Protein AF-A0A8J6S4F3-F1 (afdb_monomer_lite)

pLDDT: mean 73.99, std 19.09, range [35.59, 96.31]

Radius of gyration: 16.94 Å; chains: 1; bounding box: 36×39×48 Å

Sequence (132 aa):
MPSSDEVALMNPAMIDPLALPSLPLLEHRHLPKYPAIYFALKGNKVLSLLCHFREIRRVYVVSAHEKSRFHPSLTEKRYIGRANNLYRRWLAHHRWNQFQSLIITENIQIAWLECDDTNLLPEIEKALIKYF

Structure (mmCIF, N/CA/C/O backbone):
data_AF-A0A8J6S4F3-F1
#
_entry.id   AF-A0A8J6S4F3-F1
#
loop_
_atom_site.group_PDB
_atom_site.id
_atom_site.type_symbol
_atom_site.label_atom_id
_atom_site.label_alt_id
_atom_site.label_comp_id
_atom_site.label_asym_id
_atom_site.label_entity_id
_atom_site.label_seq_id
_atom_site.pdbx_PDB_ins_code
_atom_site.Cartn_x
_atom_site.Cartn_y
_atom_site.Cartn_z
_atom_site.occupancy
_atom_site.B_iso_or_equiv
_atom_site.auth_seq_id
_atom_site.auth_comp_id
_atom_site.auth_asym_id
_atom_site.auth_atom_id
_atom_site.pdbx_PDB_model_num
ATOM 1 N N . MET A 1 1 ? 7.188 2.290 -27.074 1.00 44.34 1 MET A N 1
ATOM 2 C CA . MET A 1 1 ? 5.902 2.720 -26.495 1.00 44.34 1 MET A CA 1
ATOM 3 C C . MET A 1 1 ? 4.997 1.511 -26.601 1.00 44.34 1 MET A C 1
ATOM 5 O O . MET A 1 1 ? 4.682 1.170 -27.736 1.00 44.34 1 MET A O 1
ATOM 9 N N . PRO A 1 2 ? 4.710 0.793 -25.503 1.00 44.88 2 PRO A N 1
ATOM 10 C CA . PRO A 1 2 ? 3.700 -0.261 -25.549 1.00 44.88 2 PRO A CA 1
ATOM 11 C C . PRO A 1 2 ? 2.381 0.360 -26.023 1.00 44.88 2 PRO A C 1
ATOM 13 O O . PRO A 1 2 ? 2.080 1.514 -25.701 1.00 44.88 2 PRO A O 1
ATOM 16 N N . SER A 1 3 ? 1.663 -0.350 -26.889 1.00 51.97 3 SER A N 1
ATOM 17 C CA . SER A 1 3 ? 0.396 0.141 -27.435 1.00 51.97 3 SER A CA 1
ATOM 18 C C . SER A 1 3 ? -0.641 0.242 -26.312 1.00 51.97 3 SER A C 1
ATOM 20 O O . SER A 1 3 ? -0.615 -0.554 -25.374 1.00 51.97 3 SER A O 1
ATOM 22 N N . SER A 1 4 ? -1.573 1.195 -26.399 1.00 55.88 4 SER A N 1
ATOM 23 C CA . SER A 1 4 ? -2.661 1.347 -25.417 1.00 55.88 4 SER A CA 1
ATOM 24 C C . SER A 1 4 ? -3.513 0.077 -25.241 1.00 55.88 4 SER A C 1
ATOM 26 O O . SER A 1 4 ? -4.216 -0.044 -24.240 1.00 55.88 4 SER A O 1
ATOM 28 N N . ASP A 1 5 ? -3.403 -0.879 -26.167 1.00 55.44 5 ASP A N 1
ATOM 29 C CA . ASP A 1 5 ? -4.084 -2.171 -26.141 1.00 55.44 5 ASP A CA 1
ATOM 30 C C . ASP A 1 5 ? -3.359 -3.233 -25.283 1.00 55.44 5 ASP A C 1
ATOM 32 O O . ASP A 1 5 ? -4.015 -4.121 -24.743 1.00 55.44 5 ASP A O 1
ATOM 36 N N . GLU A 1 6 ? -2.039 -3.141 -25.062 1.00 53.12 6 GLU A N 1
ATOM 37 C CA . GLU A 1 6 ? -1.318 -4.074 -24.165 1.00 53.12 6 GLU A CA 1
ATOM 38 C C . GLU A 1 6 ? -1.600 -3.781 -22.685 1.00 53.12 6 GLU A C 1
ATOM 40 O O . GLU A 1 6 ? -1.700 -4.688 -21.861 1.00 53.12 6 GLU A O 1
ATOM 45 N N . VAL A 1 7 ? -1.818 -2.512 -22.348 1.00 51.38 7 VAL A N 1
ATOM 46 C CA . VAL A 1 7 ? -2.199 -2.073 -20.996 1.00 51.38 7 VAL A CA 1
ATOM 47 C C . VAL A 1 7 ? -3.650 -2.460 -20.675 1.00 51.38 7 VAL A C 1
ATOM 49 O O . VAL A 1 7 ? -4.015 -2.635 -19.511 1.00 51.38 7 VAL A O 1
ATOM 52 N N . ALA A 1 8 ? -4.478 -2.663 -21.707 1.00 51.25 8 ALA A N 1
ATOM 53 C CA . ALA A 1 8 ? -5.859 -3.126 -21.584 1.00 51.25 8 ALA A CA 1
ATOM 54 C C . ALA A 1 8 ? -5.981 -4.598 -21.137 1.00 51.25 8 ALA A C 1
ATOM 56 O O . ALA A 1 8 ? -7.085 -5.053 -20.834 1.00 51.25 8 ALA A O 1
ATOM 57 N N . LEU A 1 9 ? -4.870 -5.340 -21.049 1.00 54.84 9 LEU A N 1
ATOM 58 C CA . LEU A 1 9 ? -4.867 -6.730 -20.585 1.00 54.84 9 LEU A CA 1
ATOM 59 C C . LEU A 1 9 ? -4.993 -6.866 -19.062 1.00 54.84 9 LEU A C 1
ATOM 61 O O . LEU A 1 9 ? -5.364 -7.937 -18.578 1.00 54.84 9 LEU A O 1
ATOM 65 N N . MET A 1 10 ? -4.738 -5.806 -18.287 1.00 66.06 10 MET A N 1
ATOM 66 C CA . MET A 1 10 ? -4.958 -5.865 -16.844 1.00 66.06 10 MET A CA 1
ATOM 67 C C . MET A 1 10 ? -6.415 -5.526 -16.528 1.00 66.06 10 MET A C 1
ATOM 69 O O . MET A 1 10 ? -6.775 -4.364 -16.364 1.00 66.06 10 MET A O 1
ATOM 73 N N . ASN A 1 11 ? -7.264 -6.552 -16.452 1.00 79.25 11 ASN A N 1
ATOM 74 C CA . ASN A 1 11 ? -8.655 -6.410 -16.032 1.00 79.25 11 ASN A CA 1
ATOM 75 C C . ASN A 1 11 ? -8.724 -6.190 -14.504 1.00 79.25 11 ASN A C 1
ATOM 77 O O . ASN A 1 11 ? -8.518 -7.151 -13.755 1.00 79.25 11 ASN A O 1
ATOM 81 N N . PRO A 1 12 ? -9.059 -4.979 -14.007 1.00 81.12 12 PRO A N 1
ATOM 82 C CA . PRO A 1 12 ? -9.099 -4.696 -12.570 1.00 81.12 12 PRO A CA 1
ATOM 83 C C . PRO A 1 12 ? -10.082 -5.591 -11.809 1.00 81.12 12 PRO A C 1
ATOM 85 O O . PRO A 1 12 ? -9.879 -5.858 -10.629 1.00 81.12 12 PRO A O 1
ATOM 88 N N . ALA A 1 13 ? -11.116 -6.095 -12.490 1.00 84.31 13 ALA A N 1
ATOM 89 C CA . ALA A 1 13 ? -12.115 -6.977 -11.899 1.00 84.31 13 ALA A CA 1
ATOM 90 C C . ALA A 1 13 ? -11.575 -8.368 -11.531 1.00 84.31 13 ALA A C 1
ATOM 92 O O . ALA A 1 13 ? -12.210 -9.072 -10.752 1.00 84.31 13 ALA A O 1
ATOM 93 N N . MET A 1 14 ? -10.421 -8.771 -12.076 1.00 86.31 14 MET A N 1
ATOM 94 C CA . MET A 1 14 ? -9.763 -10.034 -11.723 1.00 86.31 14 MET A CA 1
ATOM 95 C C . MET A 1 14 ? -8.821 -9.907 -10.522 1.00 86.31 14 MET A C 1
ATOM 97 O O . MET A 1 14 ? -8.333 -10.919 -10.023 1.00 86.31 14 MET A O 1
ATOM 101 N N . ILE A 1 15 ? -8.541 -8.686 -10.063 1.00 88.44 15 ILE A N 1
ATOM 102 C CA . ILE A 1 15 ? -7.655 -8.450 -8.927 1.00 88.44 15 ILE A CA 1
ATOM 103 C C . ILE A 1 15 ? -8.512 -8.415 -7.666 1.00 88.44 15 ILE A C 1
ATOM 105 O O . ILE A 1 15 ? -9.301 -7.492 -7.478 1.00 88.44 15 ILE A O 1
ATOM 109 N N . ASP A 1 16 ? -8.328 -9.401 -6.789 1.00 90.81 16 ASP A N 1
ATOM 110 C CA . ASP A 1 16 ? -8.856 -9.374 -5.425 1.00 90.81 16 ASP A CA 1
ATOM 111 C C . ASP A 1 16 ? -7.764 -8.881 -4.460 1.00 90.81 16 ASP A C 1
ATOM 113 O O . ASP A 1 16 ? -6.835 -9.636 -4.155 1.00 90.81 16 ASP A O 1
ATOM 117 N N . PRO A 1 17 ? -7.848 -7.638 -3.944 1.00 89.56 17 PRO A N 1
ATOM 118 C CA . PRO A 1 17 ? -6.847 -7.100 -3.029 1.00 89.56 17 PRO A CA 1
ATOM 119 C C . PRO A 1 17 ? -6.698 -7.896 -1.730 1.00 89.56 17 PRO A C 1
ATOM 121 O O . PRO A 1 17 ? -5.652 -7.799 -1.093 1.00 89.56 17 PRO A O 1
ATOM 124 N N . LEU A 1 18 ? -7.720 -8.658 -1.323 1.00 91.38 18 LEU A N 1
ATOM 125 C CA . LEU A 1 18 ? -7.689 -9.466 -0.100 1.00 91.38 18 LEU A CA 1
ATOM 126 C C . LEU A 1 18 ? -6.943 -10.793 -0.291 1.00 91.38 18 LEU A C 1
ATOM 128 O O . LEU A 1 18 ? -6.497 -11.382 0.691 1.00 91.38 18 LEU A O 1
ATOM 132 N N . ALA A 1 19 ? -6.797 -11.248 -1.537 1.00 93.69 19 ALA A N 1
ATOM 133 C CA . ALA A 1 19 ? -6.052 -12.453 -1.896 1.00 93.69 19 ALA A CA 1
ATOM 134 C C . ALA A 1 19 ? -4.571 -12.172 -2.217 1.00 93.69 19 ALA A C 1
ATOM 136 O O . ALA A 1 19 ? -3.781 -13.104 -2.372 1.00 93.69 19 ALA A O 1
ATOM 137 N N . LEU A 1 20 ? -4.189 -10.897 -2.336 1.00 94.06 20 LEU A N 1
ATOM 138 C CA . LEU A 1 20 ? -2.810 -10.487 -2.584 1.00 94.06 20 LEU A CA 1
ATOM 139 C C . LEU A 1 20 ? -1.918 -10.723 -1.355 1.00 94.06 20 LEU A C 1
ATOM 141 O O . LEU A 1 20 ? -2.397 -10.666 -0.215 1.00 94.06 20 LEU A O 1
ATOM 145 N N . PRO A 1 21 ? -0.599 -10.920 -1.556 1.00 96.31 21 PRO A N 1
ATOM 146 C CA . PRO A 1 21 ? 0.339 -10.912 -0.446 1.00 96.31 21 PRO A CA 1
ATOM 147 C C . PRO A 1 21 ? 0.214 -9.584 0.304 1.00 96.31 21 PRO A C 1
ATOM 149 O O . PRO A 1 21 ? 0.153 -8.504 -0.295 1.00 96.31 21 PRO A O 1
ATOM 152 N N . SER A 1 22 ? 0.116 -9.679 1.626 1.00 95.00 22 SER A N 1
ATOM 153 C CA . SER A 1 22 ? -0.114 -8.535 2.493 1.00 95.00 22 SER A CA 1
ATOM 154 C C . SER A 1 22 ? 0.637 -8.671 3.806 1.00 95.00 22 SER A C 1
ATOM 156 O O . SER A 1 22 ? 0.994 -9.770 4.231 1.00 95.00 22 SER A O 1
ATOM 158 N N . LEU A 1 23 ? 0.902 -7.534 4.446 1.00 93.44 23 LEU A N 1
ATOM 159 C CA . LEU A 1 23 ? 1.496 -7.494 5.777 1.00 93.44 23 LEU A CA 1
ATOM 160 C C . LEU A 1 23 ? 0.912 -6.352 6.615 1.00 93.44 23 LEU A C 1
ATOM 162 O O . LEU A 1 23 ? 0.539 -5.316 6.050 1.00 93.44 23 LEU A O 1
ATOM 166 N N . PRO A 1 24 ? 0.816 -6.505 7.949 1.00 90.88 24 PRO A N 1
ATOM 167 C CA . PRO A 1 24 ? 0.394 -5.421 8.831 1.00 90.88 24 PRO A CA 1
ATOM 168 C C . PRO A 1 24 ? 1.297 -4.203 8.658 1.00 90.88 24 PRO A C 1
ATOM 170 O O . PRO A 1 24 ? 2.516 -4.330 8.665 1.00 90.88 24 PRO A O 1
ATOM 173 N N . LEU A 1 25 ? 0.735 -2.999 8.557 1.00 86.38 25 LEU A N 1
ATOM 174 C CA . LEU A 1 25 ? 1.514 -1.788 8.286 1.00 86.38 25 LEU A CA 1
ATOM 175 C C . LEU A 1 25 ? 2.593 -1.523 9.364 1.00 86.38 25 LEU A C 1
ATOM 177 O O . LEU A 1 25 ? 3.633 -0.944 9.058 1.00 86.38 25 LEU A O 1
ATOM 181 N N . LEU A 1 26 ? 2.423 -2.019 10.598 1.00 85.44 26 LEU A N 1
ATOM 182 C CA . LEU A 1 26 ? 3.476 -2.012 11.632 1.00 85.44 26 LEU A CA 1
ATOM 183 C C . LEU A 1 26 ? 4.758 -2.725 11.182 1.00 85.44 26 LEU A C 1
ATOM 185 O O . LEU A 1 26 ? 5.859 -2.286 11.509 1.00 85.44 26 LEU A O 1
ATOM 189 N N . GLU A 1 27 ? 4.620 -3.762 10.368 1.00 89.88 27 GLU A N 1
ATOM 190 C CA . GLU A 1 27 ? 5.699 -4.582 9.829 1.00 89.88 27 GLU A CA 1
ATOM 191 C C . GLU A 1 27 ? 6.218 -4.075 8.476 1.00 89.88 27 GLU A C 1
ATOM 193 O O . GLU A 1 27 ? 6.940 -4.791 7.788 1.00 89.88 27 GLU A O 1
ATOM 198 N N . HIS A 1 28 ? 5.919 -2.826 8.090 1.00 88.31 28 HIS A N 1
ATOM 199 C CA . HIS A 1 28 ? 6.359 -2.200 6.829 1.00 88.31 28 HIS A CA 1
ATOM 200 C C . HIS A 1 28 ? 7.855 -2.356 6.506 1.00 88.31 28 HIS A C 1
ATOM 202 O O . HIS A 1 28 ? 8.254 -2.246 5.346 1.00 88.31 28 HIS A O 1
ATOM 208 N N . ARG A 1 29 ? 8.702 -2.628 7.505 1.00 90.06 29 ARG A N 1
ATOM 209 C CA . ARG A 1 29 ? 10.124 -2.926 7.297 1.00 90.06 29 ARG A CA 1
ATOM 210 C C . ARG A 1 29 ? 10.377 -4.217 6.506 1.00 90.06 29 ARG A C 1
ATOM 212 O O . ARG A 1 29 ? 11.453 -4.348 5.930 1.00 90.06 29 ARG A O 1
ATOM 219 N N . HIS A 1 30 ? 9.404 -5.122 6.449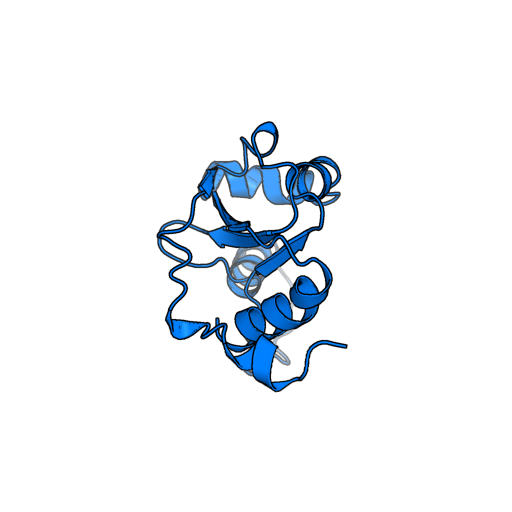 1.00 93.06 30 HIS A N 1
ATOM 220 C CA . HIS A 1 30 ? 9.441 -6.365 5.674 1.00 93.06 30 HIS A CA 1
ATOM 221 C C . HIS A 1 30 ? 8.828 -6.228 4.274 1.00 93.06 30 HIS A C 1
ATOM 223 O O . HIS A 1 30 ? 8.777 -7.209 3.537 1.00 93.06 30 HIS A O 1
ATOM 229 N N . LEU A 1 31 ? 8.369 -5.031 3.885 1.00 93.44 31 LEU A N 1
ATOM 230 C CA . L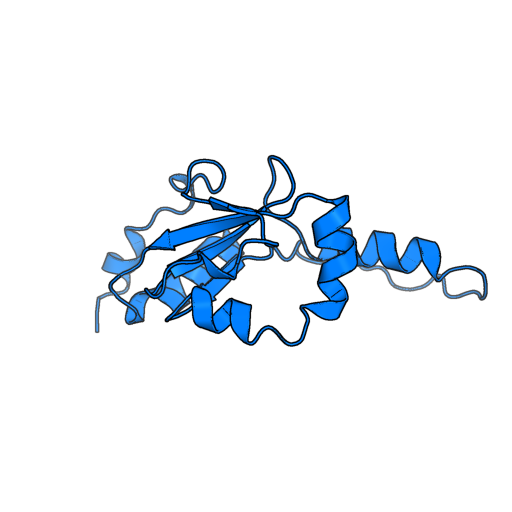EU A 1 31 ? 7.822 -4.819 2.545 1.00 93.44 31 LEU A CA 1
ATOM 231 C C . LEU A 1 31 ? 8.870 -5.108 1.463 1.00 93.44 31 LEU A C 1
ATOM 233 O O . LEU A 1 31 ? 10.070 -4.877 1.668 1.00 93.44 31 LEU A O 1
ATOM 237 N N . PRO A 1 32 ? 8.427 -5.558 0.281 1.00 94.06 32 PRO A N 1
ATOM 238 C CA . PRO A 1 32 ? 9.325 -5.826 -0.823 1.00 94.06 32 PRO A CA 1
ATOM 239 C C . PRO A 1 32 ? 10.042 -4.565 -1.313 1.00 94.06 32 PRO A C 1
ATOM 241 O O . PRO A 1 32 ? 9.559 -3.433 -1.215 1.00 94.06 32 PRO A O 1
ATOM 244 N N . LYS A 1 33 ? 11.229 -4.774 -1.884 1.00 94.94 33 LYS A N 1
ATOM 245 C CA . LYS A 1 33 ? 12.081 -3.714 -2.448 1.00 94.94 33 LYS A CA 1
ATOM 246 C C . LYS A 1 33 ? 11.925 -3.567 -3.968 1.00 94.94 33 LYS A C 1
ATOM 248 O O . LYS A 1 33 ? 12.710 -2.841 -4.571 1.00 94.94 33 LYS A O 1
ATOM 253 N N . TYR A 1 34 ? 10.930 -4.225 -4.556 1.00 94.25 34 TYR A N 1
ATOM 254 C CA . TYR A 1 34 ? 10.611 -4.182 -5.982 1.00 94.25 34 TYR A CA 1
ATOM 255 C C . TYR A 1 34 ? 9.439 -3.228 -6.287 1.00 94.25 34 TYR A C 1
ATOM 257 O O . TYR A 1 34 ? 8.799 -2.719 -5.349 1.00 94.25 34 TYR A O 1
ATOM 265 N N . PRO A 1 35 ? 9.182 -2.932 -7.574 1.00 94.19 35 PRO A N 1
ATOM 266 C CA . PRO A 1 35 ? 8.069 -2.095 -7.984 1.00 94.19 35 PRO A CA 1
ATOM 267 C C . PRO A 1 35 ? 6.719 -2.803 -7.835 1.00 94.19 35 PRO A C 1
ATOM 269 O O . PRO A 1 35 ? 6.577 -3.987 -8.129 1.00 94.19 35 PRO A O 1
ATOM 272 N N . ALA A 1 36 ? 5.720 -2.074 -7.344 1.00 95.00 36 ALA A N 1
ATOM 273 C CA . ALA A 1 36 ? 4.406 -2.635 -7.064 1.00 95.00 36 ALA A CA 1
ATOM 274 C C . ALA A 1 36 ? 3.307 -1.568 -7.024 1.00 95.00 36 ALA A C 1
ATOM 276 O O . ALA A 1 36 ? 3.554 -0.390 -6.722 1.00 95.00 36 ALA A O 1
ATOM 277 N N . ILE A 1 37 ? 2.073 -2.018 -7.240 1.00 93.88 37 ILE A N 1
ATOM 278 C CA . ILE A 1 37 ? 0.868 -1.328 -6.777 1.00 93.88 37 ILE A CA 1
ATOM 279 C C . ILE A 1 37 ? 0.545 -1.825 -5.373 1.00 93.88 37 ILE A C 1
ATOM 281 O O . ILE A 1 37 ? 0.665 -3.014 -5.099 1.00 93.88 37 ILE A O 1
ATOM 285 N N . TYR A 1 38 ? 0.128 -0.938 -4.478 1.00 93.06 38 TYR A N 1
ATOM 286 C CA . TYR A 1 38 ? -0.262 -1.289 -3.122 1.00 93.06 38 TYR A CA 1
ATOM 287 C C . TYR A 1 38 ? -1.669 -0.797 -2.785 1.00 93.06 38 TYR A C 1
ATOM 289 O O . TYR A 1 38 ? -2.107 0.267 -3.232 1.00 93.06 38 TYR A O 1
ATOM 297 N N . PHE A 1 39 ? -2.337 -1.558 -1.925 1.00 92.56 39 PHE A N 1
ATOM 298 C CA . PHE A 1 39 ? -3.654 -1.287 -1.365 1.00 92.56 39 PHE A CA 1
ATOM 299 C C . PHE A 1 39 ? -3.516 -1.216 0.154 1.00 92.56 39 PHE A C 1
ATOM 301 O O . PHE A 1 39 ? -2.942 -2.122 0.759 1.00 92.56 39 PHE A O 1
ATOM 308 N N . ALA A 1 40 ? -4.050 -0.171 0.791 1.00 88.94 40 ALA A N 1
ATOM 309 C CA . ALA A 1 40 ? -4.258 -0.231 2.236 1.00 88.94 40 ALA A CA 1
ATOM 310 C C . ALA A 1 40 ? -5.599 -0.904 2.523 1.00 88.94 40 ALA A C 1
ATOM 312 O O . ALA A 1 40 ? -6.633 -0.503 1.986 1.00 88.94 40 ALA A O 1
ATOM 313 N N . LEU A 1 41 ? -5.578 -1.909 3.386 1.00 89.06 41 LEU A N 1
ATOM 314 C CA . LEU A 1 41 ? -6.735 -2.693 3.785 1.00 89.06 41 LEU A CA 1
ATOM 315 C C . LEU A 1 41 ? -7.056 -2.433 5.257 1.00 89.06 41 LEU A C 1
ATOM 317 O O . LEU A 1 41 ? -6.153 -2.274 6.078 1.00 89.06 41 LEU A O 1
ATOM 321 N N . LYS A 1 42 ? -8.347 -2.404 5.584 1.00 86.25 42 LYS A N 1
ATOM 322 C CA . LYS A 1 42 ? -8.870 -2.407 6.956 1.00 86.25 42 LYS A CA 1
ATOM 323 C C . LYS A 1 42 ? -9.872 -3.553 7.066 1.00 86.25 42 LYS A C 1
ATOM 325 O O . LYS A 1 42 ? -10.968 -3.471 6.504 1.00 86.25 42 LYS A O 1
ATOM 330 N N . GLY A 1 43 ? -9.488 -4.622 7.763 1.00 84.25 43 GLY A N 1
ATOM 331 C CA . GLY A 1 43 ? -10.230 -5.886 7.737 1.00 84.25 43 GLY A CA 1
ATOM 332 C C . GLY A 1 43 ? -10.414 -6.376 6.296 1.00 84.25 43 GLY A C 1
ATOM 333 O O . GLY A 1 43 ? -9.471 -6.373 5.515 1.00 84.25 43 GLY A O 1
ATOM 334 N N . ASN A 1 44 ? -11.649 -6.698 5.910 1.00 84.62 44 ASN A N 1
ATOM 335 C CA . ASN A 1 44 ? -11.966 -7.255 4.587 1.00 84.62 44 ASN A CA 1
ATOM 336 C C . ASN A 1 44 ? -12.321 -6.179 3.543 1.00 84.62 44 ASN A C 1
ATOM 338 O O . ASN A 1 44 ? -13.182 -6.402 2.691 1.00 84.62 44 ASN A O 1
ATOM 342 N N . LYS A 1 45 ? -11.760 -4.966 3.647 1.00 85.69 45 LYS A N 1
ATOM 343 C CA . LYS A 1 45 ? -12.087 -3.849 2.742 1.00 85.69 45 LYS A CA 1
ATOM 344 C C . LYS A 1 45 ? -10.870 -2.996 2.412 1.00 85.69 45 LYS A C 1
ATOM 346 O O . LYS A 1 45 ? -10.041 -2.723 3.278 1.00 85.69 45 LYS A O 1
ATOM 351 N N . VAL A 1 46 ? -10.834 -2.477 1.184 1.00 83.88 46 VAL A N 1
ATOM 352 C CA . VAL A 1 46 ? -9.886 -1.428 0.787 1.00 83.88 46 VAL A CA 1
ATOM 353 C C . VAL A 1 46 ? -10.235 -0.125 1.507 1.00 83.88 46 VAL A C 1
ATOM 355 O O . VAL A 1 46 ? -11.362 0.382 1.426 1.00 83.88 46 VAL A O 1
ATOM 358 N N . LEU A 1 47 ? -9.252 0.421 2.222 1.00 81.62 47 LEU A N 1
ATOM 359 C CA . LEU A 1 47 ? -9.393 1.612 3.042 1.00 81.62 47 LEU A CA 1
ATOM 360 C C . LEU A 1 47 ? -9.762 2.817 2.172 1.00 81.62 47 LEU A C 1
ATOM 362 O O . LEU A 1 47 ? -9.098 3.139 1.186 1.00 81.62 47 LEU A O 1
ATOM 366 N N . SER A 1 48 ? -10.811 3.517 2.587 1.00 70.88 48 SER A N 1
ATOM 367 C CA . SER A 1 48 ? -11.249 4.774 1.994 1.00 70.88 48 SER A CA 1
ATOM 368 C C . SER A 1 48 ? -10.848 5.957 2.867 1.00 70.88 48 SER A C 1
ATOM 370 O O . SER A 1 48 ? -11.113 5.986 4.072 1.00 70.88 48 SER A O 1
ATOM 372 N N . LEU A 1 49 ? -10.253 6.976 2.246 1.00 60.72 49 LEU A N 1
ATOM 373 C CA . LEU A 1 49 ? -9.864 8.226 2.904 1.00 60.72 49 LEU A CA 1
ATOM 374 C C . LEU A 1 49 ? -11.075 9.021 3.431 1.00 60.72 49 LEU A C 1
ATOM 376 O O . LEU A 1 49 ? -10.917 9.812 4.363 1.00 60.72 49 LEU A O 1
ATOM 380 N N . LEU A 1 50 ? -12.286 8.802 2.895 1.00 50.41 50 LEU A N 1
ATOM 381 C CA . LEU A 1 50 ? -13.503 9.463 3.391 1.00 50.41 50 LEU A CA 1
ATOM 382 C C . LEU A 1 50 ? -13.991 8.899 4.727 1.00 50.41 50 LEU A C 1
ATOM 384 O O . LEU A 1 50 ? -14.542 9.657 5.528 1.00 50.41 50 LEU A O 1
ATOM 388 N N . CYS A 1 51 ? -13.751 7.615 5.012 1.00 47.72 51 CYS A N 1
ATOM 389 C CA . CYS A 1 51 ? -14.034 7.057 6.339 1.00 47.72 51 CYS A CA 1
ATOM 390 C C . CYS A 1 51 ? -13.216 7.770 7.423 1.00 47.72 51 CYS A C 1
ATOM 392 O O . CYS A 1 51 ? -13.724 8.052 8.503 1.00 47.72 51 CYS A O 1
ATOM 394 N N . HIS A 1 52 ? -11.983 8.159 7.104 1.00 47.97 52 HIS A N 1
ATOM 395 C CA . HIS A 1 52 ? -11.060 8.720 8.079 1.00 47.97 52 HIS A CA 1
ATOM 396 C C . HIS A 1 52 ? -11.370 10.181 8.469 1.00 47.97 52 HIS A C 1
ATOM 398 O O . HIS A 1 52 ? -11.306 10.544 9.644 1.00 47.97 52 HIS A O 1
ATOM 404 N N . PHE A 1 53 ? -11.796 11.021 7.517 1.00 47.09 53 PHE A N 1
ATOM 405 C CA . PHE A 1 53 ? -12.175 12.410 7.825 1.00 47.09 53 PHE A CA 1
ATOM 406 C C . PHE A 1 53 ? -13.487 12.527 8.620 1.00 47.09 53 PHE A C 1
ATOM 408 O O . PHE A 1 53 ? -13.666 13.509 9.345 1.00 47.09 53 PHE A O 1
ATOM 415 N N . ARG A 1 54 ? -14.401 11.548 8.511 1.00 44.81 54 ARG A N 1
ATOM 416 C CA . ARG A 1 54 ? -15.666 11.539 9.274 1.00 44.81 54 ARG A CA 1
ATOM 417 C C . ARG A 1 54 ? -15.457 11.236 10.759 1.00 44.81 54 ARG A C 1
ATOM 419 O O . ARG A 1 54 ? -16.221 11.739 11.578 1.00 44.81 54 ARG A O 1
ATOM 426 N N . GLU A 1 55 ? -14.431 10.464 11.102 1.00 43.22 55 GLU A N 1
ATOM 427 C CA . GLU A 1 55 ? -14.171 10.020 12.476 1.00 43.22 55 GLU A CA 1
ATOM 428 C C . GLU A 1 55 ? -13.304 11.023 13.247 1.00 43.22 55 GLU A C 1
ATOM 430 O O . GLU A 1 55 ? -13.658 11.409 14.359 1.00 43.22 55 GLU A O 1
ATOM 435 N N . ILE A 1 56 ? -12.277 11.597 12.602 1.00 43.56 56 ILE A N 1
ATOM 436 C CA . ILE A 1 56 ? -11.502 12.709 13.179 1.00 43.56 56 ILE A CA 1
ATOM 437 C C . ILE A 1 56 ? -12.411 13.915 13.467 1.00 43.56 56 ILE A C 1
ATOM 439 O O . ILE A 1 56 ? -12.341 14.500 14.543 1.00 43.56 56 ILE A O 1
ATOM 443 N N . ARG A 1 57 ? -13.338 14.273 12.568 1.00 38.84 57 ARG A N 1
ATOM 444 C CA . ARG A 1 57 ? -14.248 15.408 12.814 1.00 38.84 57 ARG A CA 1
ATOM 445 C C . ARG A 1 57 ? -15.307 15.154 13.891 1.00 38.84 57 ARG A C 1
ATOM 447 O O . ARG A 1 57 ? -15.869 16.125 14.383 1.00 38.84 57 ARG A O 1
ATOM 454 N N . ARG A 1 58 ? -15.573 13.910 14.306 1.00 39.19 58 ARG A N 1
ATOM 455 C CA . ARG A 1 58 ? -16.440 13.657 15.473 1.00 39.19 58 ARG A CA 1
ATOM 456 C C . ARG A 1 58 ? -15.766 14.031 16.792 1.00 39.19 58 ARG A C 1
ATOM 458 O O . ARG A 1 58 ? -16.464 14.416 17.719 1.00 39.19 58 ARG A O 1
ATOM 465 N N . VAL A 1 59 ? -14.437 13.962 16.858 1.00 43.84 59 VAL A N 1
ATOM 466 C CA . VAL A 1 59 ? -13.668 14.281 18.072 1.00 43.84 59 VAL A CA 1
ATOM 467 C C . VAL A 1 59 ? -13.420 15.791 18.210 1.00 43.84 59 VAL A C 1
ATOM 469 O O . VAL A 1 59 ? -13.355 16.297 19.323 1.00 43.84 59 VAL A O 1
ATOM 472 N N . TYR A 1 60 ? -13.350 16.533 17.098 1.00 35.59 60 TYR A N 1
ATOM 473 C CA . TYR A 1 60 ? -13.073 17.980 17.112 1.00 35.59 60 TYR A CA 1
ATOM 474 C C . TYR A 1 60 ? -14.309 18.890 17.046 1.00 35.59 60 TYR A C 1
ATOM 476 O O . TYR A 1 60 ? -14.161 20.105 17.144 1.00 35.59 60 TYR A O 1
ATOM 484 N N . VAL A 1 61 ? -15.524 18.355 16.892 1.00 43.47 61 VAL A N 1
ATOM 485 C CA . VAL A 1 61 ? -16.746 19.179 16.876 1.00 43.47 61 VAL A CA 1
ATOM 486 C C . VAL A 1 61 ? -17.430 19.111 18.238 1.00 43.47 61 VAL A C 1
ATOM 488 O O . VAL A 1 61 ? -18.480 18.500 18.415 1.00 43.47 61 VAL A O 1
ATOM 491 N N . VAL 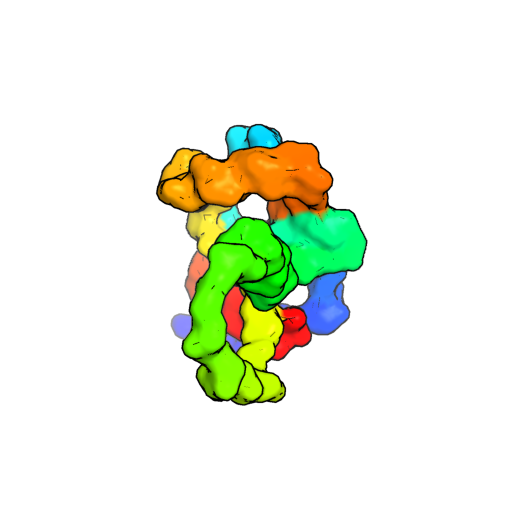A 1 62 ? -16.825 19.805 19.200 1.00 42.88 62 VAL A N 1
ATOM 492 C CA . VAL A 1 62 ? -17.565 20.461 20.278 1.00 42.88 62 VAL A CA 1
ATOM 493 C C . VAL A 1 62 ? -17.321 21.956 20.105 1.00 42.88 62 VAL A C 1
ATOM 495 O O . VAL A 1 62 ? -16.351 22.498 20.618 1.00 42.88 62 VAL A O 1
ATOM 498 N N . SER A 1 63 ? -18.197 22.584 19.317 1.00 45.84 63 SER A N 1
ATOM 499 C CA . SER A 1 63 ? -18.535 24.017 19.288 1.00 45.84 63 SER A CA 1
ATOM 500 C C . SER A 1 63 ? -18.472 24.670 17.900 1.00 45.84 63 SER A C 1
ATOM 502 O O . SER A 1 63 ? -17.565 24.442 17.108 1.00 45.84 63 SER A O 1
ATOM 504 N N . ALA A 1 64 ? -19.474 25.527 17.694 1.00 41.97 64 ALA A N 1
ATOM 505 C CA . ALA A 1 64 ? -19.689 26.509 16.633 1.00 41.97 64 ALA A CA 1
ATOM 506 C C . ALA A 1 64 ? -20.153 26.015 15.245 1.00 41.97 64 ALA A C 1
ATOM 508 O O . ALA A 1 64 ? -19.382 25.712 14.344 1.00 41.97 64 ALA A O 1
ATOM 509 N N . HIS A 1 65 ? -21.484 26.012 15.089 1.00 45.16 65 HIS A N 1
ATOM 510 C CA . HIS A 1 65 ? -22.222 26.633 13.980 1.00 45.16 65 HIS A CA 1
ATOM 511 C C . HIS A 1 65 ? -21.479 26.824 12.641 1.00 45.16 65 HIS A C 1
ATOM 513 O O . HIS A 1 65 ? -21.166 27.944 12.260 1.00 45.16 65 HIS A O 1
ATOM 519 N N . GLU A 1 66 ? -21.348 25.764 11.842 1.00 44.28 66 GLU A N 1
ATOM 520 C CA . GLU A 1 66 ? -21.259 25.923 10.384 1.00 44.28 66 GLU A CA 1
ATOM 521 C C . GLU A 1 66 ? -21.872 24.714 9.663 1.00 44.28 66 GLU A C 1
ATOM 523 O O . GLU A 1 66 ? -21.211 23.786 9.199 1.00 44.28 66 GLU A O 1
ATOM 528 N N . LYS A 1 67 ? -23.208 24.700 9.609 1.00 49.31 67 LYS A N 1
ATOM 529 C CA . LYS A 1 67 ? -23.982 23.821 8.726 1.00 49.31 67 LYS A CA 1
ATOM 530 C C . LYS A 1 67 ? -24.058 24.467 7.342 1.00 49.31 67 LYS A C 1
ATOM 532 O O . LYS A 1 67 ? -25.057 25.106 7.035 1.00 49.31 67 LYS A O 1
ATOM 537 N N . SER A 1 68 ? -23.042 24.323 6.494 1.00 48.78 68 SER A N 1
ATOM 538 C CA . SER A 1 68 ? -23.240 24.575 5.060 1.00 48.78 68 SER A CA 1
ATOM 539 C C . SER A 1 68 ? -22.166 23.930 4.188 1.00 48.78 68 SER A C 1
ATOM 541 O O . SER A 1 68 ? -20.975 24.120 4.405 1.00 48.78 68 SER A O 1
ATOM 543 N N . ARG A 1 69 ? -22.634 23.220 3.154 1.00 43.34 69 ARG A N 1
ATOM 544 C CA . ARG A 1 69 ? -21.887 22.604 2.041 1.00 43.34 69 ARG A CA 1
ATOM 545 C C . ARG A 1 69 ? -21.105 21.325 2.352 1.00 43.34 69 ARG A C 1
ATOM 547 O O . ARG A 1 69 ? -19.901 21.237 2.137 1.00 43.34 69 ARG A O 1
ATOM 554 N N . PHE A 1 70 ? -21.837 20.268 2.698 1.00 45.22 70 PHE A N 1
ATOM 555 C CA . PHE A 1 70 ? -21.460 18.931 2.231 1.00 45.22 70 PHE A CA 1
ATOM 556 C C . PHE A 1 70 ? -22.179 18.662 0.905 1.00 45.22 70 PHE A C 1
ATOM 558 O O . PHE A 1 70 ? -23.396 18.504 0.879 1.00 45.22 70 PHE A O 1
ATOM 565 N N . HIS A 1 71 ? -21.423 18.648 -0.193 1.00 43.25 71 HIS A N 1
ATOM 566 C CA . HIS A 1 71 ? -21.896 18.203 -1.502 1.00 43.25 71 HIS A CA 1
ATOM 567 C C . HIS A 1 71 ? -21.645 16.685 -1.598 1.00 43.25 71 HIS A C 1
ATOM 569 O O . HIS A 1 71 ? -20.492 16.267 -1.455 1.00 43.25 71 HIS A O 1
ATOM 575 N N . PRO A 1 72 ? -22.665 15.831 -1.795 1.00 43.38 72 PRO A N 1
ATOM 576 C CA . PRO A 1 72 ? -22.513 14.374 -1.791 1.00 43.38 72 PRO A CA 1
ATOM 577 C C . PRO A 1 72 ? -21.983 13.846 -3.135 1.00 43.38 72 PRO A C 1
ATOM 579 O O . PRO A 1 72 ? -22.549 12.939 -3.731 1.00 43.38 72 PRO A O 1
ATOM 582 N N . SER A 1 73 ? -20.874 14.412 -3.613 1.00 44.00 73 SER A N 1
ATOM 583 C CA . SER A 1 73 ? -20.136 13.921 -4.784 1.00 44.00 73 SER A CA 1
ATOM 584 C C . SER A 1 73 ? -18.646 13.739 -4.485 1.00 44.00 73 SER A C 1
ATOM 586 O O . SER A 1 73 ? -17.812 13.822 -5.384 1.00 44.00 73 SER A O 1
ATOM 588 N N . LEU A 1 74 ? -18.286 13.542 -3.212 1.00 50.44 74 LEU A N 1
ATOM 589 C CA . LEU A 1 74 ? -16.933 13.139 -2.849 1.00 50.44 74 LEU A CA 1
ATOM 590 C C . LEU A 1 74 ? -16.763 11.684 -3.281 1.00 50.44 74 LEU A C 1
ATOM 592 O O . LEU A 1 74 ? -17.177 10.771 -2.569 1.00 50.44 74 LEU A O 1
ATOM 596 N N . THR A 1 75 ? -16.190 11.486 -4.466 1.00 53.53 75 THR A N 1
ATOM 597 C CA . THR A 1 75 ? -15.712 10.188 -4.936 1.00 53.53 75 THR A CA 1
ATOM 598 C C . THR A 1 75 ? -14.880 9.566 -3.822 1.00 53.53 75 THR A C 1
ATOM 600 O O . THR A 1 75 ? -13.937 10.183 -3.316 1.00 53.53 75 THR A 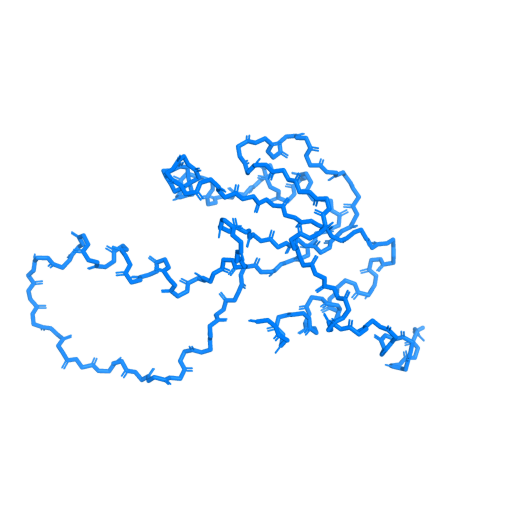O 1
ATOM 603 N N . GLU A 1 76 ? -15.288 8.384 -3.376 1.00 62.25 76 GLU A N 1
ATOM 604 C CA . GLU A 1 76 ? -14.661 7.664 -2.281 1.00 62.25 76 GLU A CA 1
ATOM 605 C C . GLU A 1 76 ? -13.207 7.346 -2.636 1.00 62.25 76 GLU A C 1
ATOM 607 O O . GLU A 1 76 ? -12.923 6.373 -3.318 1.00 62.25 76 GLU A O 1
ATOM 612 N N . LYS A 1 77 ? -12.260 8.195 -2.219 1.00 64.62 77 LYS A N 1
ATOM 613 C CA . LYS A 1 77 ? -10.858 7.990 -2.584 1.00 64.62 77 LYS A CA 1
ATOM 614 C C . LYS A 1 77 ? -10.299 6.796 -1.813 1.00 64.62 77 LYS A C 1
ATOM 616 O O . LYS A 1 77 ? -10.023 6.906 -0.614 1.00 64.62 77 LYS A O 1
ATOM 621 N N . ARG A 1 78 ? -10.105 5.673 -2.501 1.00 77.88 78 ARG A N 1
ATOM 622 C CA . ARG A 1 78 ? -9.392 4.505 -1.977 1.00 77.88 78 ARG A CA 1
ATOM 623 C C . ARG A 1 78 ? -7.909 4.803 -1.807 1.00 77.88 78 ARG A C 1
ATOM 625 O O . ARG A 1 78 ? -7.312 5.551 -2.584 1.00 77.88 78 ARG A O 1
ATOM 632 N N . TYR A 1 79 ? -7.307 4.220 -0.779 1.00 82.81 79 TYR A N 1
ATOM 633 C CA . TYR A 1 79 ? -5.868 4.299 -0.559 1.00 82.81 79 TYR A CA 1
ATOM 634 C C . TYR A 1 79 ? -5.167 3.229 -1.406 1.00 82.81 79 TYR A C 1
ATOM 636 O O . TYR A 1 79 ? -4.762 2.175 -0.917 1.00 82.81 79 TYR A O 1
ATOM 644 N N . ILE A 1 80 ? -5.080 3.520 -2.701 1.00 88.69 80 ILE A N 1
ATOM 645 C CA . ILE A 1 80 ? -4.338 2.753 -3.700 1.00 88.69 80 ILE A CA 1
ATOM 646 C C . ILE A 1 80 ? -3.199 3.645 -4.174 1.00 88.69 80 ILE A C 1
ATOM 648 O O . ILE A 1 80 ? -3.402 4.842 -4.404 1.00 88.69 80 ILE A O 1
ATOM 652 N N . GLY A 1 81 ? -1.999 3.090 -4.277 1.00 88.69 81 GLY A N 1
ATOM 653 C CA . GLY A 1 81 ? -0.863 3.829 -4.802 1.00 88.69 81 GLY A CA 1
ATOM 654 C C . GLY A 1 81 ? 0.179 2.928 -5.436 1.00 88.69 81 GLY A C 1
ATOM 655 O O . GLY A 1 81 ? 0.131 1.711 -5.295 1.00 88.69 81 GLY A O 1
ATOM 656 N N . ARG A 1 82 ? 1.150 3.530 -6.114 1.00 91.75 82 ARG A N 1
ATOM 657 C CA . ARG A 1 82 ? 2.300 2.817 -6.692 1.00 91.75 82 ARG A CA 1
ATOM 658 C C . ARG A 1 82 ? 3.626 3.173 -6.030 1.00 91.75 82 ARG A C 1
ATOM 660 O O . ARG A 1 82 ? 3.794 4.257 -5.458 1.00 91.75 82 ARG A O 1
ATOM 667 N N . ALA A 1 83 ? 4.601 2.283 -6.162 1.00 91.69 83 ALA A N 1
ATOM 668 C CA . ALA A 1 83 ? 5.980 2.527 -5.767 1.00 91.69 83 ALA A CA 1
ATOM 669 C C . ALA A 1 83 ? 6.950 1.772 -6.679 1.00 91.69 83 ALA A C 1
ATOM 671 O O . ALA A 1 83 ? 6.693 0.628 -7.019 1.00 91.69 83 ALA A O 1
ATOM 672 N N . ASN A 1 84 ? 8.105 2.371 -6.985 1.00 91.31 84 ASN A N 1
ATOM 673 C CA . ASN A 1 84 ? 9.227 1.652 -7.613 1.00 91.31 84 ASN A CA 1
ATOM 674 C C . ASN A 1 84 ? 10.012 0.804 -6.596 1.00 91.31 84 ASN A C 1
ATOM 676 O O . ASN A 1 84 ? 10.845 -0.018 -6.955 1.00 91.31 84 ASN A O 1
ATOM 680 N N . ASN A 1 85 ? 9.789 1.066 -5.309 1.00 92.56 85 ASN A N 1
ATOM 681 C CA . ASN A 1 85 ? 10.357 0.337 -4.190 1.00 92.56 85 ASN A CA 1
ATOM 682 C C . ASN A 1 85 ? 9.411 0.518 -2.999 1.00 92.56 85 ASN A C 1
ATOM 684 O O . ASN A 1 85 ? 9.363 1.600 -2.396 1.00 92.56 85 ASN A O 1
ATOM 688 N N . LEU A 1 86 ? 8.615 -0.511 -2.711 1.00 89.62 86 LEU A N 1
ATOM 689 C CA . LEU A 1 86 ? 7.537 -0.418 -1.728 1.00 89.62 86 LEU A CA 1
ATOM 690 C C . LEU A 1 86 ? 8.074 -0.183 -0.307 1.00 89.62 86 LEU A C 1
ATOM 692 O O . LEU A 1 86 ? 7.586 0.703 0.395 1.00 89.62 86 LEU A O 1
ATOM 696 N N . TYR A 1 87 ? 9.152 -0.870 0.070 1.00 90.94 87 TYR A N 1
ATOM 697 C CA . TYR A 1 87 ? 9.875 -0.634 1.322 1.00 90.94 87 TYR A CA 1
ATOM 698 C C . TYR A 1 87 ? 10.283 0.836 1.504 1.00 90.94 87 TYR A C 1
ATOM 700 O O . TYR A 1 87 ? 9.933 1.460 2.505 1.00 90.94 87 TYR A O 1
ATOM 708 N N . ARG A 1 88 ? 10.979 1.438 0.529 1.00 87.50 88 ARG A N 1
ATOM 709 C CA . ARG A 1 88 ? 11.432 2.840 0.613 1.00 87.50 88 ARG A CA 1
ATOM 710 C C . ARG A 1 88 ? 10.262 3.818 0.675 1.00 87.50 88 ARG A C 1
ATOM 712 O O . ARG A 1 88 ? 10.347 4.812 1.395 1.00 87.50 88 ARG A O 1
ATOM 719 N N . ARG A 1 89 ? 9.175 3.537 -0.054 1.00 87.81 89 ARG A N 1
ATOM 720 C CA . ARG A 1 89 ? 7.958 4.364 -0.054 1.00 87.81 89 ARG A CA 1
ATOM 721 C C . ARG A 1 89 ? 7.350 4.478 1.343 1.00 87.81 89 ARG A C 1
ATOM 723 O O . ARG A 1 89 ? 6.894 5.561 1.709 1.00 87.81 89 ARG A O 1
ATOM 730 N N . TRP A 1 90 ? 7.357 3.383 2.099 1.00 83.75 90 TRP A N 1
ATOM 731 C CA . TRP A 1 90 ? 6.794 3.334 3.447 1.00 83.75 90 TRP A CA 1
ATOM 732 C C . TRP A 1 90 ? 7.793 3.718 4.541 1.00 83.75 90 TRP A C 1
ATOM 734 O O . TRP A 1 90 ? 7.386 4.320 5.530 1.00 83.75 90 TRP A O 1
ATOM 744 N N . LEU A 1 91 ? 9.094 3.492 4.334 1.00 81.81 91 LEU A N 1
ATOM 745 C CA . LEU A 1 91 ? 10.146 3.931 5.257 1.00 81.81 91 LEU A CA 1
ATOM 746 C C . LEU A 1 91 ? 10.209 5.464 5.390 1.00 81.81 91 LEU A C 1
ATOM 748 O O . LEU A 1 91 ? 10.414 5.982 6.482 1.00 81.81 91 LEU A O 1
ATOM 752 N N . ALA A 1 92 ? 10.023 6.191 4.284 1.00 69.88 92 ALA A N 1
ATOM 753 C CA . ALA A 1 92 ? 10.063 7.657 4.245 1.00 69.88 92 ALA A CA 1
ATOM 754 C C . ALA A 1 92 ? 8.672 8.309 4.374 1.00 69.88 92 ALA A C 1
ATOM 756 O O . ALA A 1 92 ? 8.495 9.483 4.039 1.00 69.88 92 ALA A O 1
ATOM 757 N N . HIS A 1 93 ? 7.647 7.561 4.794 1.00 70.50 93 HIS A N 1
ATOM 758 C CA . HIS A 1 93 ? 6.281 8.071 4.779 1.00 70.50 93 HIS A CA 1
ATOM 759 C C . HIS A 1 93 ? 6.083 9.128 5.876 1.00 70.50 93 HIS A C 1
ATOM 761 O O . HIS A 1 93 ? 5.788 8.807 7.022 1.00 70.50 93 HIS A O 1
ATOM 767 N N . HIS A 1 94 ? 6.191 10.412 5.520 1.00 61.53 94 HIS A N 1
ATOM 768 C CA . HIS A 1 94 ? 6.081 11.557 6.441 1.00 61.53 94 HIS A CA 1
ATOM 769 C C . HIS A 1 94 ? 4.789 11.603 7.278 1.00 61.53 94 HIS A C 1
ATOM 771 O O . HIS A 1 94 ? 4.722 12.315 8.276 1.00 61.53 94 HIS A O 1
ATOM 777 N N . ARG A 1 95 ? 3.752 10.853 6.888 1.00 62.62 95 ARG A N 1
ATOM 778 C CA . ARG A 1 95 ? 2.497 10.736 7.643 1.00 62.62 95 ARG A CA 1
ATOM 779 C C . ARG A 1 95 ? 2.473 9.577 8.638 1.00 62.62 95 ARG A C 1
ATOM 781 O O . ARG A 1 95 ? 1.447 9.389 9.280 1.00 62.62 95 ARG A O 1
ATOM 788 N N . TRP A 1 96 ? 3.566 8.829 8.802 1.00 64.56 96 TRP A N 1
ATOM 789 C CA . TRP A 1 96 ? 3.663 7.697 9.731 1.00 64.56 96 TRP A CA 1
ATOM 790 C C . TRP A 1 96 ? 3.114 8.035 11.125 1.00 64.56 96 TRP A C 1
ATOM 792 O O . TRP A 1 96 ? 2.264 7.319 11.642 1.00 64.56 96 TRP A O 1
ATOM 802 N N . ASN A 1 97 ? 3.479 9.200 11.666 1.00 61.25 97 ASN A N 1
ATOM 803 C CA . ASN A 1 97 ? 3.020 9.655 12.981 1.00 61.25 97 ASN A CA 1
ATOM 804 C C . ASN A 1 97 ? 1.502 9.930 13.044 1.00 61.25 97 ASN A C 1
ATOM 806 O O . ASN A 1 97 ? 0.902 9.779 14.100 1.00 61.25 97 ASN A O 1
ATOM 810 N N . GLN A 1 98 ? 0.862 10.301 11.927 1.00 59.84 98 GLN A N 1
ATOM 811 C CA . GLN A 1 98 ? -0.600 10.468 11.845 1.00 59.84 98 GLN A CA 1
ATOM 812 C C . GLN A 1 98 ? -1.319 9.119 11.738 1.00 59.84 98 GLN A C 1
ATOM 814 O O . GLN A 1 98 ? -2.456 8.982 12.182 1.00 59.84 98 GLN A O 1
ATOM 819 N N . PHE A 1 99 ? -0.655 8.119 11.155 1.00 59.97 99 PHE A N 1
ATOM 820 C CA . PHE A 1 99 ? -1.198 6.776 11.017 1.00 59.97 99 PHE A CA 1
ATOM 821 C C . PHE A 1 99 ? -0.951 5.903 12.245 1.00 59.97 99 PHE A C 1
ATOM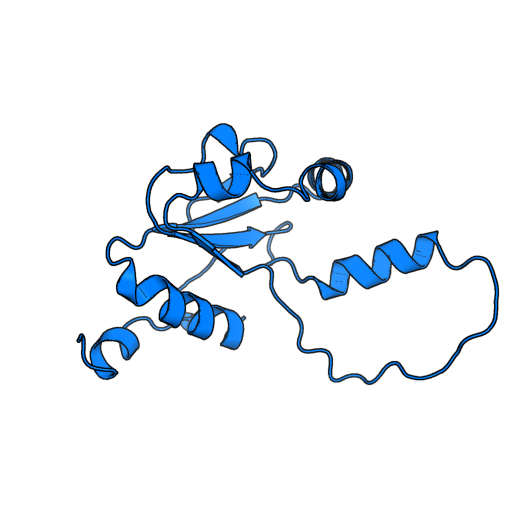 823 O O . PHE A 1 99 ? -1.701 4.960 12.444 1.00 59.97 99 PHE A O 1
ATOM 830 N N . GLN A 1 100 ? 0.039 6.201 13.087 1.00 61.47 100 GLN A N 1
ATOM 831 C CA . GLN A 1 100 ? 0.475 5.299 14.155 1.00 61.47 100 GLN A CA 1
ATOM 832 C C . GLN A 1 100 ? -0.657 4.916 15.121 1.00 61.47 100 GLN A C 1
ATOM 834 O O . GLN A 1 100 ? -0.839 3.734 15.403 1.00 61.47 100 GLN A O 1
ATOM 839 N N . SER A 1 101 ? -1.480 5.878 15.547 1.00 59.38 101 SER A N 1
ATOM 840 C CA . SER A 1 101 ? -2.648 5.598 16.393 1.00 59.38 101 SER A CA 1
ATOM 841 C C . SER A 1 101 ? -3.704 4.747 15.680 1.00 59.38 101 SER A C 1
ATOM 843 O O . SER A 1 101 ? -4.275 3.859 16.295 1.00 59.38 101 SER A O 1
ATOM 845 N N . LEU A 1 102 ? -3.921 4.966 14.379 1.00 62.53 102 LEU A N 1
ATOM 846 C CA . LEU A 1 102 ? -4.900 4.220 13.579 1.00 62.53 102 LEU A CA 1
ATOM 847 C C . LEU A 1 102 ? -4.429 2.809 13.263 1.00 62.53 102 LEU A C 1
ATOM 849 O O . LEU A 1 102 ? -5.213 1.875 13.293 1.00 62.53 102 LEU A O 1
ATOM 853 N N . ILE A 1 103 ? -3.149 2.648 12.936 1.00 65.81 103 ILE A N 1
ATOM 854 C CA . ILE A 1 103 ? -2.556 1.356 12.609 1.00 65.81 103 ILE A CA 1
ATOM 855 C C . ILE A 1 103 ? -2.716 0.406 13.797 1.00 65.81 103 ILE A C 1
ATOM 857 O O . ILE A 1 103 ? -3.057 -0.757 13.600 1.00 65.81 103 ILE A O 1
ATOM 861 N N . ILE A 1 104 ? -2.506 0.920 15.012 1.00 62.88 104 ILE A N 1
ATOM 862 C CA . ILE A 1 104 ? -2.638 0.153 16.252 1.00 62.88 104 ILE A CA 1
ATOM 863 C C . ILE A 1 104 ? -4.102 -0.231 16.511 1.00 62.88 104 ILE A C 1
ATOM 865 O O . ILE A 1 104 ? -4.360 -1.352 16.938 1.00 62.88 104 ILE A O 1
ATOM 869 N N . THR A 1 105 ? -5.065 0.657 16.243 1.00 64.94 105 THR A N 1
ATOM 870 C CA . THR A 1 105 ? -6.483 0.396 16.549 1.00 64.94 105 THR A CA 1
ATOM 871 C C . THR A 1 105 ? -7.245 -0.330 15.440 1.00 64.94 105 THR A C 1
ATOM 873 O O . THR A 1 105 ? -8.253 -0.965 15.723 1.00 64.94 105 THR A O 1
ATOM 876 N N . GLU A 1 106 ? -6.799 -0.234 14.187 1.00 72.31 106 GLU A N 1
ATOM 877 C CA . GLU A 1 106 ? -7.575 -0.645 13.004 1.00 72.31 106 GLU A CA 1
ATOM 878 C C . GLU A 1 106 ? -6.945 -1.790 12.207 1.00 72.31 106 GLU A C 1
ATOM 880 O O . GLU A 1 106 ? -7.481 -2.169 11.165 1.00 72.31 106 GLU A O 1
ATOM 885 N N . ASN A 1 107 ? -5.813 -2.328 12.677 1.00 81.00 107 ASN A N 1
AT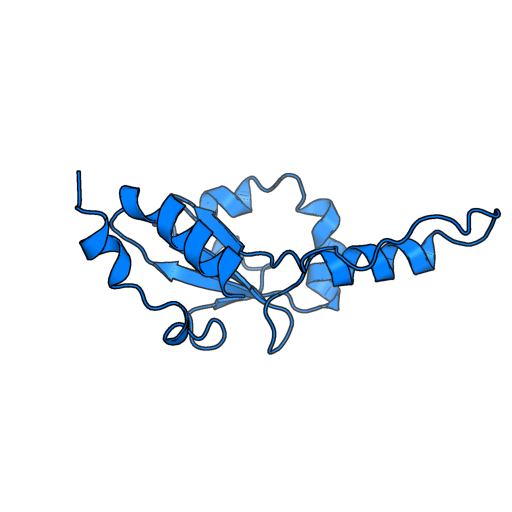OM 886 C CA . ASN A 1 107 ? -5.081 -3.428 12.045 1.00 81.00 107 ASN A CA 1
ATOM 887 C C . ASN A 1 107 ? -4.915 -3.233 10.526 1.00 81.00 107 ASN A C 1
ATOM 889 O O . ASN A 1 107 ? -5.313 -4.070 9.713 1.00 81.00 107 ASN A O 1
ATOM 893 N N . ILE A 1 108 ? -4.380 -2.072 10.139 1.00 86.69 108 ILE A N 1
ATOM 894 C CA . ILE A 1 108 ? -4.219 -1.716 8.727 1.00 86.69 108 ILE A CA 1
ATOM 895 C C . ILE A 1 108 ? -3.170 -2.632 8.100 1.00 86.69 108 ILE A C 1
ATOM 897 O O . ILE A 1 108 ? -2.048 -2.714 8.602 1.00 86.69 108 ILE A O 1
ATOM 901 N N . GLN A 1 109 ? -3.505 -3.258 6.975 1.00 91.12 109 GLN A N 1
ATOM 902 C CA . GLN A 1 109 ? -2.573 -4.062 6.186 1.00 91.12 109 GLN A CA 1
ATOM 903 C C . GLN A 1 109 ? -2.220 -3.360 4.879 1.00 91.12 109 GLN A C 1
ATOM 905 O O . GLN A 1 109 ? -3.027 -2.616 4.321 1.00 91.12 109 GLN A O 1
ATOM 910 N N . ILE A 1 110 ? -1.014 -3.612 4.382 1.00 92.00 110 ILE A N 1
ATOM 911 C CA . ILE A 1 110 ? -0.595 -3.234 3.035 1.00 92.00 110 ILE A CA 1
ATOM 912 C C . ILE A 1 110 ? -0.552 -4.502 2.201 1.00 92.00 110 ILE A C 1
ATOM 914 O O . ILE A 1 110 ? 0.307 -5.348 2.434 1.00 92.00 110 ILE A O 1
ATOM 918 N N . ALA A 1 111 ? -1.475 -4.619 1.252 1.00 95.06 111 ALA A N 1
ATOM 919 C CA . ALA A 1 111 ? -1.446 -5.637 0.210 1.00 95.06 111 ALA A CA 1
ATOM 920 C C . ALA A 1 111 ? -0.775 -5.080 -1.044 1.00 95.06 111 ALA A C 1
ATOM 922 O O . ALA A 1 111 ? -0.868 -3.874 -1.297 1.00 95.06 111 ALA A O 1
ATOM 923 N N . TRP A 1 112 ? -0.102 -5.919 -1.828 1.00 96.31 112 TRP A N 1
ATOM 924 C CA . TRP A 1 112 ? 0.595 -5.453 -3.026 1.00 96.31 112 TRP A CA 1
ATOM 925 C C . TRP A 1 112 ? 0.503 -6.407 -4.211 1.00 96.31 112 TRP A C 1
ATOM 927 O O . TRP A 1 112 ? 0.389 -7.620 -4.071 1.00 96.31 112 TRP A O 1
ATOM 937 N N . LEU A 1 113 ? 0.585 -5.808 -5.392 1.00 94.12 113 LEU A N 1
ATOM 938 C CA . LEU A 1 113 ? 0.673 -6.460 -6.684 1.00 94.12 113 LEU A CA 1
ATOM 939 C C . LEU A 1 113 ? 2.019 -6.081 -7.300 1.00 94.12 113 LEU A C 1
ATOM 941 O O . LEU A 1 113 ? 2.248 -4.911 -7.615 1.00 94.12 113 LEU A O 1
ATOM 945 N N . GLU A 1 114 ? 2.912 -7.060 -7.411 1.00 94.31 114 GLU A N 1
ATOM 946 C CA . GLU A 1 114 ? 4.208 -6.900 -8.071 1.00 94.31 114 GLU A CA 1
ATOM 947 C C . GLU A 1 114 ? 4.018 -6.528 -9.544 1.00 94.31 114 GLU A C 1
ATOM 949 O O . GLU A 1 114 ? 3.093 -6.999 -10.210 1.00 94.31 114 GLU A O 1
ATOM 954 N N . CYS A 1 115 ? 4.860 -5.624 -10.035 1.00 90.75 115 CYS A N 1
ATOM 955 C CA . CYS A 1 115 ? 4.808 -5.156 -11.409 1.00 90.75 115 CYS A CA 1
ATOM 956 C C . CYS A 1 115 ? 6.227 -4.860 -11.886 1.00 90.75 115 CYS A C 1
ATOM 958 O O . CYS A 1 115 ? 6.801 -3.828 -11.542 1.00 90.75 115 CYS A O 1
ATOM 960 N N . ASP A 1 116 ? 6.786 -5.768 -12.680 1.00 87.06 116 ASP A N 1
ATOM 961 C CA . ASP A 1 116 ? 8.164 -5.649 -13.163 1.00 87.06 116 ASP A CA 1
ATOM 962 C C . ASP A 1 116 ? 8.334 -4.491 -14.152 1.00 87.06 116 ASP A C 1
ATOM 964 O O . ASP A 1 116 ? 9.342 -3.776 -14.123 1.00 87.06 116 ASP A O 1
ATOM 968 N N . ASP A 1 117 ? 7.328 -4.249 -14.999 1.00 89.12 117 ASP A N 1
ATOM 969 C CA . ASP A 1 117 ? 7.353 -3.126 -15.932 1.00 89.12 117 ASP A CA 1
ATOM 970 C C . ASP A 1 117 ? 6.908 -1.825 -15.258 1.00 89.12 117 ASP A C 1
ATOM 972 O O . ASP A 1 117 ? 5.736 -1.439 -15.231 1.00 89.12 117 ASP A O 1
ATOM 976 N N . THR A 1 118 ? 7.896 -1.095 -14.748 1.00 89.62 118 THR A N 1
ATOM 977 C CA . THR A 1 118 ? 7.679 0.204 -14.099 1.00 89.62 118 THR A CA 1
ATOM 978 C C . THR A 1 118 ? 6.984 1.252 -14.974 1.00 89.62 118 THR A C 1
ATOM 980 O O . THR A 1 118 ? 6.405 2.193 -14.420 1.00 89.62 118 THR A O 1
ATOM 983 N N . ASN A 1 119 ? 6.993 1.105 -16.306 1.00 89.88 119 ASN A N 1
ATOM 984 C CA . ASN A 1 119 ? 6.303 2.033 -17.204 1.00 89.88 119 ASN A CA 1
ATOM 985 C C . ASN A 1 119 ? 4.780 1.876 -17.135 1.00 89.88 119 ASN A C 1
ATOM 987 O O . ASN A 1 119 ? 4.068 2.849 -17.377 1.00 89.88 119 ASN A O 1
ATOM 991 N N . LEU A 1 120 ? 4.286 0.694 -16.752 1.00 88.50 120 LEU A N 1
ATOM 992 C CA . LEU A 1 120 ? 2.854 0.408 -16.629 1.00 88.50 120 LEU A CA 1
ATOM 993 C C . LEU A 1 120 ? 2.271 0.869 -15.287 1.00 88.50 120 LEU A C 1
ATOM 995 O O . LEU A 1 120 ? 1.067 1.102 -15.182 1.00 88.50 120 LEU A O 1
ATOM 999 N N . LEU A 1 121 ? 3.106 1.060 -14.256 1.00 88.19 121 LEU A N 1
ATOM 1000 C CA . LEU A 1 121 ? 2.653 1.436 -12.909 1.00 88.19 121 LEU A CA 1
ATOM 1001 C C . LEU A 1 121 ? 1.683 2.637 -12.877 1.00 88.19 121 LEU A C 1
ATOM 1003 O O . LEU A 1 121 ? 0.702 2.561 -12.136 1.00 88.19 121 LEU A O 1
ATOM 1007 N N . PRO A 1 122 ? 1.906 3.751 -13.610 1.00 89.44 122 PRO A N 1
ATOM 1008 C CA . PRO A 1 122 ? 0.980 4.885 -13.591 1.00 89.44 122 PRO A CA 1
ATOM 1009 C C . PRO A 1 122 ? -0.395 4.552 -14.181 1.00 89.44 122 PRO A C 1
ATOM 1011 O O . PRO A 1 122 ? -1.414 5.040 -13.689 1.00 89.44 122 PRO A O 1
ATOM 1014 N N . GLU A 1 123 ? -0.436 3.734 -15.231 1.00 89.38 123 GLU A N 1
ATOM 1015 C CA . GLU A 1 123 ? -1.680 3.378 -15.914 1.00 89.38 123 GLU A CA 1
ATOM 1016 C C . GLU A 1 123 ? -2.471 2.343 -15.114 1.00 89.38 123 GLU A C 1
ATOM 1018 O O . GLU A 1 123 ? -3.682 2.504 -14.942 1.00 89.38 123 GLU A O 1
ATOM 1023 N N . ILE A 1 124 ? -1.779 1.367 -14.519 1.00 89.00 124 ILE A N 1
ATOM 1024 C CA . ILE A 1 124 ? -2.373 0.385 -13.608 1.00 89.00 124 ILE A CA 1
ATOM 1025 C C . ILE A 1 124 ? -2.940 1.081 -12.360 1.00 89.00 124 ILE A C 1
ATOM 1027 O O . ILE A 1 124 ? -4.093 0.850 -11.994 1.00 89.00 124 ILE A O 1
ATOM 1031 N N . GLU A 1 125 ? -2.178 1.982 -11.725 1.00 90.12 125 GLU A N 1
ATOM 1032 C CA . GLU A 1 125 ? -2.649 2.776 -10.577 1.00 90.12 125 GLU A CA 1
ATOM 1033 C C . GLU A 1 125 ? -3.932 3.539 -10.932 1.00 90.12 125 GLU A C 1
ATOM 1035 O O . GLU A 1 125 ? -4.921 3.487 -10.197 1.00 90.12 125 GLU A O 1
ATOM 1040 N N . LYS A 1 126 ? -3.946 4.209 -12.089 1.00 86.44 126 LYS A N 1
ATOM 1041 C CA . LYS A 1 126 ? -5.111 4.957 -12.571 1.00 86.44 126 LYS A CA 1
ATOM 1042 C C . LYS A 1 126 ? -6.319 4.050 -12.823 1.00 86.44 126 LYS A C 1
ATOM 1044 O O . LYS A 1 126 ? -7.434 4.432 -12.463 1.00 86.44 126 LYS A O 1
ATOM 1049 N N . ALA A 1 127 ? -6.119 2.880 -13.429 1.00 87.88 127 ALA A N 1
ATOM 1050 C CA . ALA A 1 127 ? -7.186 1.916 -13.690 1.00 87.88 127 ALA A CA 1
ATOM 1051 C C . ALA A 1 127 ? -7.792 1.373 -12.385 1.00 87.88 127 ALA A C 1
ATOM 1053 O O . ALA A 1 127 ? -9.014 1.347 -12.242 1.00 87.88 127 ALA A O 1
ATOM 1054 N N . LEU A 1 128 ? -6.952 1.028 -11.406 1.00 87.50 128 LEU A N 1
ATOM 1055 C CA . LEU A 1 128 ? -7.393 0.501 -10.112 1.00 87.50 128 LEU A CA 1
ATOM 1056 C C . LEU A 1 128 ? -8.086 1.562 -9.255 1.00 87.50 128 LEU A C 1
ATOM 1058 O O . LEU A 1 128 ? -9.130 1.278 -8.678 1.00 87.50 128 LEU A O 1
ATOM 1062 N N . ILE A 1 129 ? -7.575 2.798 -9.226 1.00 85.69 129 ILE A N 1
ATOM 1063 C CA . ILE A 1 129 ? -8.247 3.923 -8.550 1.00 85.69 129 ILE A CA 1
ATOM 1064 C C . ILE A 1 129 ? -9.615 4.216 -9.177 1.00 85.69 129 ILE A C 1
ATOM 1066 O O . ILE A 1 129 ? -10.525 4.652 -8.482 1.00 85.69 129 ILE A O 1
ATOM 1070 N N . LYS A 1 130 ? -9.767 4.029 -10.493 1.00 84.50 130 LYS A N 1
ATOM 1071 C CA . LYS A 1 130 ? -11.057 4.221 -11.167 1.00 84.50 130 LYS A CA 1
ATOM 1072 C C . LYS A 1 130 ? -12.046 3.097 -10.843 1.00 84.50 130 LYS A C 1
ATOM 1074 O O . LYS A 1 130 ? -13.248 3.348 -10.849 1.00 84.50 130 LYS A O 1
ATOM 1079 N N . TYR A 1 131 ? -11.553 1.878 -10.639 1.00 85.56 131 TYR A N 1
ATOM 1080 C CA . TYR A 1 131 ? -12.386 0.699 -10.420 1.00 85.56 131 TYR A CA 1
ATOM 1081 C C . TYR A 1 131 ? -12.868 0.552 -8.965 1.00 85.56 131 TYR A C 1
ATOM 1083 O O . TYR A 1 131 ? -14.031 0.211 -8.755 1.00 85.56 131 TYR A O 1
ATOM 1091 N N . PHE A 1 132 ? -11.999 0.808 -7.981 1.00 79.19 132 PHE A N 1
ATOM 1092 C CA . PHE A 1 132 ? -12.270 0.625 -6.545 1.00 79.19 132 PHE A CA 1
ATOM 1093 C C . PHE A 1 132 ? -12.715 1.907 -5.831 1.00 79.19 132 PHE A C 1
ATOM 1095 O O . PHE A 1 132 ? -13.498 1.788 -4.851 1.00 79.19 132 PHE A O 1
#

Foldseek 3Di:
DPDPVVLVPPDLVPDQLVPFDKDQLVVLLPAFFAKWKKFKDQPRDGDFPVVVVVVVVVVVPPDDDDPDDDDPPPDGQTPIAIDRTSSVCSVPPPCCVVCVVVSVVRRIMMGIDGDRPPVSRVVVSVVNRVVD

Secondary structure (DSSP, 8-state):
---TTTGGG--GGG--TTTS-EEEGGGGGGS-SS-EEEEEEETTEEPBHHHHHHHHHHHH-SS--------S-----B-EEEESSHHHHHHT-TTHHHHHHHHHHHTEEEEEEE-S-TTTHHHHHHHHHHH-